Protein AF-A0A958PAM7-F1 (afdb_monomer_lite)

Structure (mmCIF, N/CA/C/O backbone):
data_AF-A0A958PAM7-F1
#
_entry.id   AF-A0A958PAM7-F1
#
loop_
_atom_site.group_PDB
_atom_site.id
_atom_site.type_symbol
_atom_site.label_atom_id
_atom_site.label_alt_id
_atom_site.label_comp_id
_atom_site.label_asym_id
_atom_sit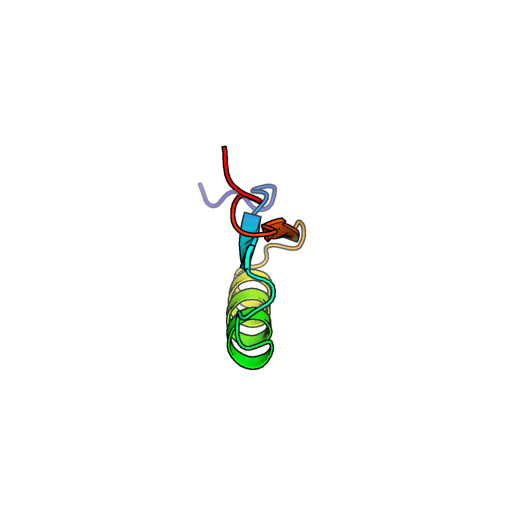e.label_entity_id
_atom_site.label_seq_id
_atom_site.pdbx_PDB_ins_code
_atom_site.Cartn_x
_atom_site.Cartn_y
_atom_site.Cartn_z
_atom_site.occupancy
_atom_site.B_iso_or_equiv
_atom_site.auth_seq_id
_atom_site.auth_comp_id
_atom_site.auth_asym_id
_atom_site.auth_atom_id
_atom_site.pdbx_PDB_model_num
ATOM 1 N N . ALA A 1 1 ? -3.397 3.148 19.910 1.00 51.47 1 ALA A N 1
ATOM 2 C CA . ALA A 1 1 ? -4.172 3.987 18.980 1.00 51.47 1 ALA A CA 1
ATOM 3 C C . ALA A 1 1 ? -4.019 3.371 17.601 1.00 51.47 1 ALA A C 1
ATOM 5 O O . ALA A 1 1 ? -2.890 3.236 17.149 1.00 51.47 1 ALA A O 1
ATOM 6 N N . GLU A 1 2 ? -5.110 2.904 17.005 1.00 55.31 2 GLU A N 1
ATOM 7 C CA . GLU A 1 2 ? -5.140 2.474 15.604 1.00 55.31 2 GLU A CA 1
ATOM 8 C C . GLU A 1 2 ? -5.333 3.748 14.774 1.00 55.31 2 GLU A C 1
ATOM 10 O O . GLU A 1 2 ? -6.179 4.565 15.134 1.00 55.31 2 GLU A O 1
ATOM 15 N N . ASN A 1 3 ? -4.470 4.004 13.787 1.00 55.91 3 ASN A N 1
ATOM 16 C CA . ASN A 1 3 ? -4.432 5.276 13.063 1.00 55.91 3 ASN A CA 1
ATOM 17 C C . ASN A 1 3 ? -5.170 5.139 11.717 1.00 55.91 3 ASN A C 1
ATOM 19 O O . ASN A 1 3 ? -4.535 4.743 10.738 1.00 55.91 3 ASN A O 1
ATOM 23 N N . PRO A 1 4 ? -6.478 5.453 11.636 1.00 58.59 4 PRO A N 1
ATOM 24 C CA . PRO A 1 4 ? -7.270 5.304 10.409 1.00 58.59 4 PRO A CA 1
ATOM 25 C C . PRO A 1 4 ? -6.814 6.236 9.274 1.00 58.59 4 PRO A C 1
ATOM 27 O O . PRO A 1 4 ? -7.162 6.018 8.117 1.00 58.59 4 PRO A O 1
ATOM 30 N N . GLU A 1 5 ? -6.012 7.257 9.590 1.00 65.12 5 GLU A N 1
ATOM 31 C CA . GLU A 1 5 ? -5.392 8.165 8.618 1.00 65.12 5 GLU A CA 1
ATOM 32 C C . GLU A 1 5 ? -4.024 7.669 8.117 1.00 65.12 5 GLU A C 1
ATOM 34 O O . GLU A 1 5 ? -3.383 8.330 7.297 1.00 65.12 5 GLU A O 1
ATOM 39 N N . GLY A 1 6 ? -3.548 6.519 8.607 1.00 69.94 6 GLY A N 1
ATOM 40 C CA . GLY A 1 6 ? -2.282 5.928 8.190 1.00 69.94 6 GLY A CA 1
ATOM 41 C C . GLY A 1 6 ? -2.288 5.613 6.696 1.00 69.94 6 GLY A C 1
ATOM 42 O O . GLY A 1 6 ? -3.081 4.804 6.227 1.00 69.94 6 GLY A O 1
ATOM 43 N N . ALA A 1 7 ? -1.400 6.255 5.940 1.00 78.00 7 ALA A N 1
ATOM 44 C CA . ALA A 1 7 ? -1.229 5.971 4.523 1.00 78.00 7 ALA A CA 1
ATOM 45 C C . ALA A 1 7 ? -0.347 4.732 4.333 1.00 78.00 7 ALA A C 1
ATOM 47 O O . ALA A 1 7 ? 0.706 4.608 4.966 1.00 78.00 7 ALA A O 1
ATOM 48 N N . VAL A 1 8 ? -0.754 3.835 3.436 1.00 82.75 8 VAL A N 1
ATOM 49 C CA . VAL A 1 8 ? 0.052 2.671 3.046 1.00 82.75 8 VAL A CA 1
ATOM 50 C C . VAL A 1 8 ? 0.652 2.916 1.669 1.00 82.75 8 VAL A C 1
ATOM 52 O O . VAL A 1 8 ? -0.058 3.265 0.724 1.00 82.75 8 VAL A O 1
ATOM 55 N N . VAL A 1 9 ? 1.965 2.715 1.555 1.00 84.12 9 VAL A N 1
ATOM 56 C CA . VAL A 1 9 ? 2.692 2.762 0.283 1.00 84.12 9 VAL A CA 1
ATOM 57 C C . VAL A 1 9 ? 3.089 1.346 -0.107 1.00 84.12 9 VAL A C 1
ATOM 59 O O . VAL A 1 9 ? 3.747 0.650 0.664 1.00 84.12 9 VAL A O 1
ATOM 62 N N . ILE A 1 10 ? 2.698 0.928 -1.308 1.00 83.88 10 ILE A N 1
ATOM 63 C CA . ILE A 1 10 ? 3.054 -0.375 -1.873 1.00 83.88 10 ILE A CA 1
ATOM 64 C C . ILE A 1 10 ? 4.016 -0.142 -3.038 1.00 83.88 10 ILE A C 1
ATOM 66 O O . ILE A 1 10 ? 3.638 0.473 -4.036 1.00 83.88 10 ILE A O 1
ATOM 70 N N . GLN A 1 11 ? 5.247 -0.642 -2.921 1.00 82.31 11 GLN A N 1
ATOM 71 C CA . GLN A 1 11 ? 6.207 -0.680 -4.023 1.00 82.31 11 GLN A CA 1
ATOM 72 C C . GLN A 1 11 ? 6.071 -2.023 -4.747 1.00 82.31 11 GLN A C 1
ATOM 74 O O . GLN A 1 11 ? 6.391 -3.069 -4.185 1.00 82.31 11 GLN A O 1
ATOM 79 N N . ALA A 1 12 ? 5.570 -1.996 -5.979 1.00 79.62 12 ALA A N 1
ATOM 80 C CA . ALA A 1 12 ? 5.471 -3.171 -6.841 1.00 79.62 12 ALA A CA 1
ATOM 81 C C . ALA A 1 12 ? 6.477 -3.048 -7.992 1.00 79.62 12 ALA A C 1
ATOM 83 O O . ALA A 1 12 ? 6.668 -1.957 -8.519 1.00 79.62 12 ALA A O 1
ATOM 84 N N . ASP A 1 13 ? 7.127 -4.135 -8.391 1.00 75.56 13 ASP A N 1
ATOM 85 C CA . ASP A 1 13 ? 7.880 -4.157 -9.647 1.00 75.56 13 ASP A CA 1
ATOM 86 C C . ASP A 1 13 ? 6.918 -4.440 -10.821 1.00 75.56 13 ASP A C 1
ATOM 88 O O . ASP A 1 13 ? 5.798 -4.916 -10.612 1.00 75.56 13 ASP A O 1
ATOM 92 N N . LYS A 1 14 ? 7.314 -4.145 -12.064 1.00 66.44 14 LYS A N 1
ATOM 93 C CA . LYS A 1 14 ? 6.510 -4.481 -13.257 1.00 66.44 14 LYS A CA 1
ATOM 94 C C . LYS A 1 14 ? 6.263 -5.983 -13.413 1.00 66.44 14 LYS A C 1
ATOM 96 O O . LYS A 1 14 ? 5.252 -6.361 -14.002 1.00 66.44 14 LYS A O 1
ATOM 101 N N . GLU A 1 15 ? 7.164 -6.815 -12.905 1.00 70.44 15 GLU A N 1
ATOM 102 C CA . GLU A 1 15 ? 7.036 -8.271 -12.897 1.00 70.44 15 GLU A CA 1
ATOM 103 C C . GLU A 1 15 ? 6.225 -8.785 -11.697 1.00 70.44 15 GLU A C 1
ATOM 105 O O . GLU A 1 15 ? 5.924 -9.980 -11.620 1.00 70.44 15 GLU A O 1
ATOM 110 N N . SER A 1 16 ? 5.829 -7.911 -10.760 1.00 72.88 16 SER A N 1
ATOM 111 C CA . SER A 1 16 ? 4.991 -8.320 -9.635 1.00 72.88 16 SER A CA 1
ATOM 112 C C . SER A 1 16 ? 3.676 -8.907 -10.140 1.00 72.88 16 SER A C 1
ATOM 114 O O . SER A 1 16 ? 2.925 -8.277 -10.886 1.00 72.88 16 SER A O 1
ATOM 116 N N . ASN A 1 17 ? 3.360 -10.115 -9.670 1.00 77.88 17 ASN A N 1
ATOM 117 C CA . ASN A 1 17 ? 2.107 -10.775 -9.999 1.00 77.88 17 ASN A CA 1
ATOM 118 C C . ASN A 1 17 ? 0.936 -9.917 -9.501 1.00 77.88 17 ASN A C 1
ATOM 120 O O . ASN A 1 17 ? 0.730 -9.763 -8.293 1.00 77.88 17 ASN A O 1
ATOM 124 N N . THR A 1 18 ? 0.156 -9.377 -10.439 1.00 78.81 18 THR A N 1
ATOM 125 C CA . THR A 1 18 ? -0.995 -8.511 -10.157 1.00 78.81 18 THR A CA 1
ATOM 126 C C . THR A 1 18 ? -1.968 -9.150 -9.161 1.00 78.81 18 THR A C 1
ATOM 128 O O . THR A 1 18 ? -2.568 -8.440 -8.358 1.00 78.81 18 THR A O 1
ATOM 131 N N . GLY A 1 19 ? -2.076 -10.484 -9.139 1.00 83.00 19 GLY A N 1
ATOM 132 C CA . GLY A 1 19 ? -2.900 -11.207 -8.170 1.00 83.00 19 GLY A CA 1
ATOM 133 C C . GLY A 1 19 ? -2.463 -11.004 -6.716 1.00 83.00 19 GLY A C 1
ATOM 134 O O . GLY A 1 19 ? -3.313 -10.808 -5.851 1.00 83.00 19 GLY A O 1
ATOM 135 N N . ILE A 1 20 ? -1.155 -10.978 -6.441 1.00 85.69 20 ILE A N 1
ATOM 136 C CA . ILE A 1 20 ? -0.623 -10.754 -5.085 1.00 85.69 20 ILE A CA 1
ATOM 137 C C . ILE A 1 20 ? -0.870 -9.305 -4.654 1.00 85.69 20 ILE A C 1
ATOM 139 O O . ILE A 1 20 ? -1.305 -9.060 -3.531 1.00 85.69 20 ILE A O 1
ATOM 143 N N . LEU A 1 21 ? -0.659 -8.343 -5.558 1.00 86.62 21 LEU A N 1
ATOM 144 C CA . LEU A 1 21 ? -0.924 -6.929 -5.278 1.00 86.62 21 LEU A CA 1
ATOM 145 C C . LEU A 1 21 ? -2.388 -6.706 -4.870 1.00 86.62 21 LEU A C 1
ATOM 147 O O . LEU A 1 21 ? -2.657 -6.033 -3.877 1.00 86.62 21 LEU A O 1
ATOM 151 N N . VAL A 1 22 ? -3.330 -7.308 -5.601 1.00 88.56 22 VAL A N 1
ATOM 152 C CA . VAL A 1 22 ? -4.764 -7.204 -5.298 1.00 88.56 22 VAL A CA 1
ATOM 153 C C . VAL A 1 22 ? -5.099 -7.819 -3.938 1.00 88.56 22 VAL A C 1
ATOM 155 O O . VAL A 1 22 ? -5.847 -7.205 -3.181 1.00 88.56 22 VAL A O 1
ATOM 158 N N . GLN A 1 23 ? -4.518 -8.973 -3.588 1.00 90.88 23 GLN A N 1
ATOM 159 C CA . GLN A 1 23 ? -4.721 -9.591 -2.270 1.00 90.88 23 GLN A CA 1
ATOM 160 C C . GLN A 1 23 ? -4.244 -8.687 -1.128 1.00 90.88 23 GLN A C 1
ATOM 162 O O . GLN A 1 23 ? -4.953 -8.516 -0.138 1.00 90.88 23 GLN A O 1
ATOM 167 N N . VAL A 1 24 ? -3.076 -8.058 -1.280 1.00 89.38 24 VAL A N 1
ATOM 168 C CA . VAL A 1 24 ? -2.550 -7.122 -0.277 1.00 89.38 24 VAL A CA 1
ATOM 169 C C . VAL A 1 24 ? -3.454 -5.891 -0.152 1.00 89.38 24 VAL A C 1
ATOM 171 O O . VAL A 1 24 ? -3.782 -5.475 0.958 1.00 89.38 24 VAL A O 1
ATOM 174 N N . MET A 1 25 ? -3.919 -5.332 -1.274 1.00 89.75 25 MET A N 1
ATOM 175 C CA . MET A 1 25 ? -4.850 -4.197 -1.259 1.00 89.75 25 MET A CA 1
ATOM 176 C C . MET A 1 25 ? -6.188 -4.535 -0.588 1.00 89.75 25 MET A C 1
ATOM 178 O O . MET A 1 25 ? -6.763 -3.672 0.074 1.00 89.75 25 MET A O 1
ATOM 182 N N . ASP A 1 26 ? -6.690 -5.758 -0.757 1.00 91.31 26 ASP A N 1
ATOM 183 C CA . ASP A 1 26 ? -7.926 -6.222 -0.119 1.00 91.31 26 ASP A CA 1
ATOM 184 C C . ASP A 1 26 ? -7.779 -6.292 1.407 1.00 91.31 26 ASP A C 1
ATOM 186 O O . ASP A 1 26 ? -8.598 -5.736 2.139 1.00 91.31 26 ASP A O 1
ATOM 190 N N . GLN A 1 27 ? -6.667 -6.851 1.893 1.00 90.19 27 GLN A N 1
ATOM 191 C CA . GLN A 1 27 ? -6.374 -6.915 3.327 1.00 90.19 27 GLN A CA 1
ATOM 192 C C . GLN A 1 27 ? -6.228 -5.526 3.964 1.00 90.19 27 GLN A C 1
ATOM 194 O O . GLN A 1 27 ? -6.741 -5.293 5.058 1.00 90.19 27 GLN A O 1
ATOM 199 N N . ILE A 1 28 ? -5.575 -4.585 3.275 1.00 89.25 28 ILE A N 1
ATOM 200 C CA . ILE A 1 28 ? -5.423 -3.204 3.759 1.00 89.25 28 ILE A CA 1
ATOM 201 C C . ILE A 1 28 ? -6.791 -2.512 3.869 1.00 89.25 28 ILE A C 1
ATOM 203 O O . ILE A 1 28 ? -7.069 -1.841 4.864 1.00 89.25 28 ILE A O 1
ATOM 207 N N . ARG A 1 29 ? -7.680 -2.722 2.890 1.00 87.44 29 ARG A N 1
ATOM 208 C CA . ARG A 1 29 ? -9.051 -2.190 2.939 1.00 87.44 29 ARG A CA 1
ATOM 209 C C . ARG A 1 29 ? -9.887 -2.835 4.040 1.00 87.44 29 ARG A C 1
ATOM 211 O O . ARG A 1 29 ? -10.629 -2.127 4.715 1.00 87.44 29 ARG A O 1
ATOM 218 N N . ALA A 1 30 ? -9.751 -4.144 4.252 1.00 89.25 30 ALA A N 1
ATOM 219 C CA . ALA A 1 30 ? -10.424 -4.853 5.340 1.00 89.25 30 ALA A CA 1
ATOM 220 C C . ALA A 1 30 ? -9.995 -4.334 6.726 1.00 89.25 30 ALA A C 1
ATOM 222 O O . ALA A 1 30 ? -10.795 -4.341 7.658 1.00 89.25 30 ALA A O 1
ATOM 223 N N . ALA A 1 31 ? -8.768 -3.815 6.841 1.00 87.44 31 ALA A N 1
ATOM 224 C CA . ALA A 1 31 ? -8.259 -3.131 8.029 1.00 87.44 31 ALA A CA 1
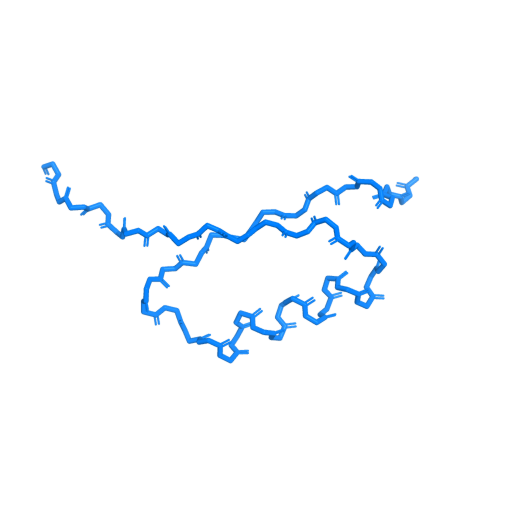ATOM 225 C C . ALA A 1 31 ? -8.735 -1.665 8.165 1.00 87.44 31 ALA A C 1
ATOM 227 O O . ALA A 1 31 ? -8.271 -0.948 9.047 1.00 87.44 31 ALA A O 1
ATOM 228 N N . GLY A 1 32 ? -9.641 -1.193 7.300 1.00 87.19 32 GLY A N 1
ATOM 229 C CA . GLY A 1 32 ? -10.222 0.153 7.369 1.00 87.19 32 GLY A CA 1
ATOM 230 C C . GLY A 1 32 ? -9.362 1.263 6.758 1.00 87.19 32 GLY A C 1
ATOM 231 O O . GLY A 1 32 ? -9.736 2.434 6.833 1.00 87.19 32 GLY A O 1
ATOM 232 N N . VAL A 1 33 ? -8.236 0.924 6.122 1.00 86.56 33 VAL A N 1
ATOM 233 C CA . VAL A 1 33 ? -7.342 1.902 5.493 1.00 86.56 33 VAL A CA 1
ATOM 234 C C . VAL A 1 33 ? -7.778 2.166 4.055 1.00 86.56 33 VAL A C 1
ATOM 236 O O . VAL A 1 33 ? -7.801 1.269 3.211 1.00 86.56 33 VAL A O 1
ATOM 239 N N . GLN A 1 34 ? -8.098 3.426 3.757 1.00 81.00 34 GLN A N 1
ATOM 240 C CA . GLN A 1 34 ? -8.559 3.839 2.425 1.00 81.00 34 GLN A CA 1
ATOM 241 C C . GLN A 1 34 ? -7.482 4.555 1.600 1.00 81.00 34 GLN A C 1
ATOM 243 O O . GLN A 1 34 ? -7.520 4.523 0.370 1.00 81.00 34 GLN A O 1
ATOM 248 N N . ASN A 1 35 ? -6.489 5.153 2.263 1.00 84.69 35 ASN A N 1
ATOM 249 C CA . ASN A 1 35 ? -5.407 5.890 1.615 1.00 84.69 35 ASN A CA 1
ATOM 250 C C . ASN A 1 35 ? -4.263 4.941 1.233 1.00 84.69 35 ASN A C 1
ATOM 252 O O . ASN A 1 35 ? -3.296 4.770 1.978 1.00 84.69 35 ASN A O 1
ATOM 256 N N . ILE A 1 36 ? -4.396 4.314 0.062 1.00 85.62 36 ILE A N 1
ATOM 257 C CA . ILE A 1 36 ? -3.407 3.383 -0.493 1.00 85.62 36 ILE A CA 1
ATOM 258 C C . ILE A 1 36 ? -2.766 4.011 -1.730 1.00 85.62 36 ILE A C 1
ATOM 260 O O . ILE A 1 36 ? -3.456 4.301 -2.709 1.00 85.62 36 ILE A O 1
ATOM 264 N N . SER A 1 37 ? -1.443 4.154 -1.708 1.00 86.81 37 SER A N 1
ATOM 265 C CA . SER A 1 37 ? -0.647 4.603 -2.853 1.00 86.81 37 SER A CA 1
ATOM 266 C C . SER A 1 37 ? 0.199 3.449 -3.375 1.00 86.81 37 SER A C 1
ATOM 268 O O . SER A 1 37 ? 0.956 2.837 -2.622 1.00 86.81 37 SER A O 1
ATOM 270 N N . VAL A 1 38 ? 0.095 3.155 -4.671 1.00 83.19 38 VAL A N 1
ATOM 271 C CA . VAL A 1 38 ? 0.896 2.112 -5.325 1.00 83.19 38 VAL A CA 1
ATOM 272 C C . VAL A 1 38 ? 1.897 2.773 -6.261 1.00 83.19 38 VAL A C 1
ATOM 274 O O . VAL A 1 38 ? 1.507 3.501 -7.173 1.00 83.19 38 VAL A O 1
ATOM 277 N N . ALA A 1 39 ? 3.181 2.510 -6.037 1.00 84.19 39 ALA A N 1
ATOM 278 C CA . ALA A 1 39 ? 4.261 2.950 -6.905 1.00 84.19 39 ALA A CA 1
ATOM 279 C C . ALA A 1 39 ? 4.853 1.734 -7.620 1.00 84.19 39 ALA A C 1
ATOM 281 O O . ALA A 1 39 ? 5.222 0.747 -6.982 1.00 84.19 39 ALA A O 1
ATOM 282 N N . ALA A 1 40 ? 4.950 1.813 -8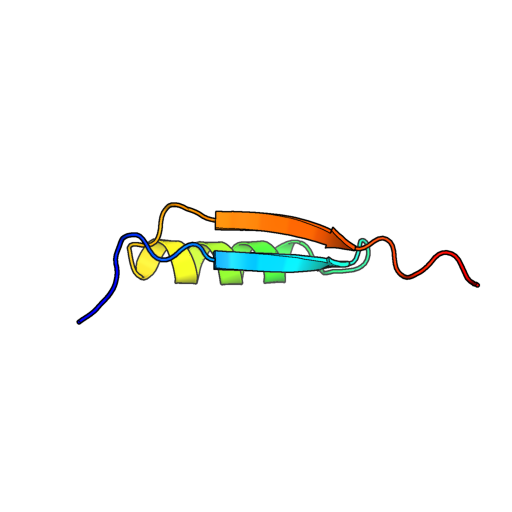.945 1.00 78.56 40 ALA A N 1
ATOM 283 C CA . ALA A 1 40 ? 5.691 0.832 -9.716 1.00 78.56 40 ALA A CA 1
ATOM 284 C C . ALA A 1 40 ? 7.171 1.230 -9.730 1.00 78.56 40 ALA A C 1
ATOM 286 O O . ALA A 1 40 ? 7.521 2.278 -10.277 1.00 78.56 40 ALA A O 1
ATOM 287 N N . SER A 1 41 ? 8.041 0.408 -9.150 1.00 69.19 41 SER A N 1
ATOM 288 C CA . SER A 1 41 ? 9.473 0.529 -9.392 1.00 69.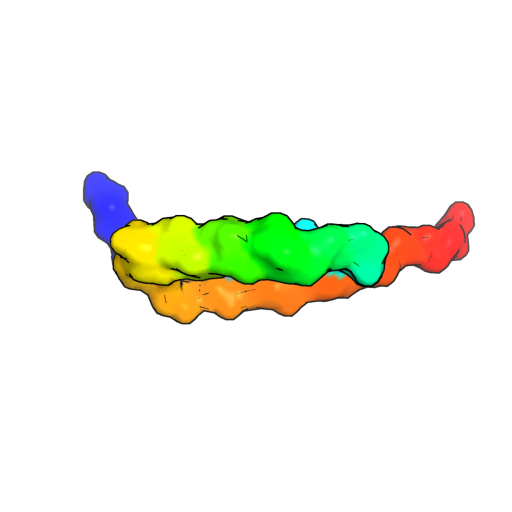19 41 SER A CA 1
ATOM 289 C C . SER A 1 41 ? 9.725 -0.014 -10.796 1.00 69.19 41 SER A C 1
ATOM 291 O O . SER A 1 41 ? 9.499 -1.193 -11.044 1.00 69.19 41 SER A O 1
ATOM 293 N N . LEU A 1 42 ? 10.183 0.816 -11.740 1.00 64.06 42 LEU A N 1
ATOM 294 C CA . LEU A 1 42 ? 11.067 0.256 -12.763 1.00 64.06 42 LEU A CA 1
ATOM 295 C C . LEU A 1 42 ? 12.305 -0.145 -11.971 1.00 64.06 42 LEU A C 1
ATOM 297 O O . LEU A 1 42 ? 12.950 0.746 -11.414 1.00 64.06 42 LEU A O 1
ATOM 301 N N . GLY A 1 43 ? 12.604 -1.441 -11.850 1.00 60.81 43 GLY A N 1
ATOM 302 C CA . GLY A 1 43 ? 13.933 -1.870 -11.423 1.00 60.81 43 GLY A CA 1
ATOM 303 C C . GLY A 1 43 ? 14.976 -0.968 -12.082 1.00 60.81 43 GLY A C 1
ATOM 304 O O . GLY A 1 43 ? 14.849 -0.669 -13.272 1.00 60.81 43 GLY A O 1
ATOM 305 N N . SER A 1 44 ? 15.894 -0.437 -11.272 1.00 59.84 44 SER A N 1
ATOM 306 C CA . SER A 1 44 ? 16.961 0.480 -11.677 1.00 59.84 44 SER A CA 1
ATOM 307 C C . SER A 1 44 ? 17.414 0.182 -13.106 1.00 59.84 44 SER A C 1
ATOM 309 O O . SER A 1 44 ? 18.053 -0.841 -13.355 1.00 59.84 44 SER A O 1
ATOM 311 N N . VAL A 1 45 ? 17.039 1.047 -14.056 1.00 60.50 45 VAL A N 1
ATOM 312 C CA . VAL A 1 45 ? 17.707 1.076 -15.357 1.00 60.50 45 VAL A CA 1
ATOM 313 C C . VAL A 1 45 ? 19.132 1.463 -15.005 1.00 60.50 45 VAL A C 1
ATOM 315 O O . VAL A 1 45 ? 19.325 2.543 -14.455 1.00 60.50 45 VAL A O 1
ATOM 318 N N . GLY A 1 46 ? 20.046 0.509 -15.176 1.00 58.41 46 GLY A N 1
ATOM 319 C CA . GLY A 1 46 ? 21.360 0.497 -14.544 1.00 58.41 46 GLY A CA 1
ATOM 320 C C . GLY A 1 46 ? 22.061 1.851 -14.505 1.00 58.41 46 GLY A C 1
ATOM 321 O O . GLY A 1 46 ? 22.098 2.572 -15.503 1.00 58.41 46 GLY A O 1
ATOM 322 N N . GLU A 1 47 ? 22.629 2.146 -13.340 1.00 51.09 47 GLU A N 1
ATOM 323 C CA . GLU A 1 47 ? 23.864 2.924 -13.259 1.00 51.09 47 GLU A CA 1
ATOM 324 C C . GLU A 1 47 ? 25.050 2.008 -13.583 1.00 51.09 47 GLU A C 1
ATOM 326 O O . GLU A 1 47 ? 25.039 0.842 -13.115 1.00 51.09 47 GLU A O 1
#

Foldseek 3Di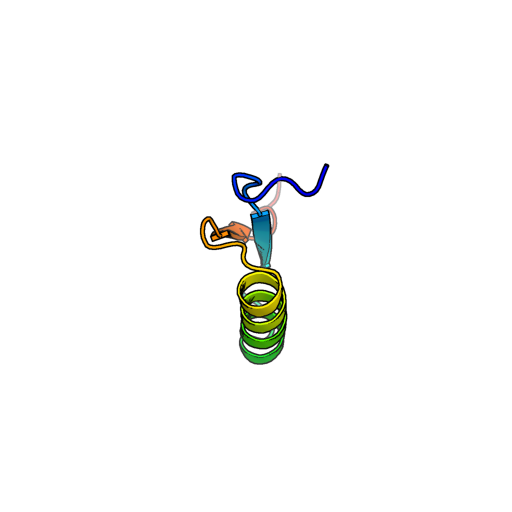:
DDDLADAAEAEAEPPRDVVVVVVVVVVCVVSNHDRYHYDYDPDPPDD

Secondary structure (DSSP, 8-state):
---TT--EEEEEETTS-HHHHHHHHHHHHHTT---EEEEEE------

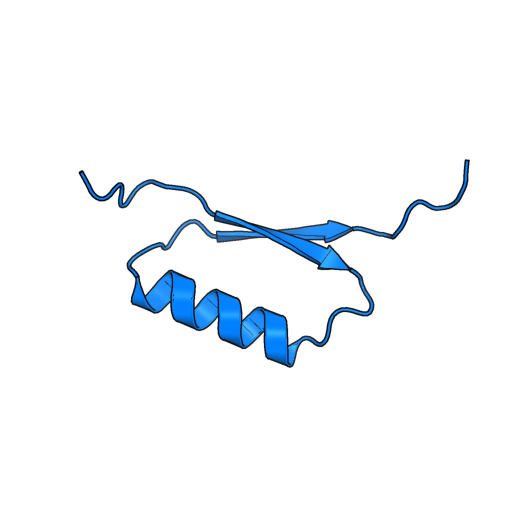Radius of gyration: 12.93 Å; chains: 1; bounding box: 34×19×34 Å

pLDDT: mean 77.01, std 12.02, range [51.09, 91.31]

Sequence (47 aa):
AENPEGAVVIQADKESNTGILVQVMDQIRAAGVQNISVAASLGSVGE